Protein AF-A0A9P7GHV4-F1 (afdb_monomer)

Structure (mmCIF, N/CA/C/O backbone):
data_AF-A0A9P7GHV4-F1
#
_entry.id   AF-A0A9P7GHV4-F1
#
loop_
_atom_site.group_PDB
_atom_site.id
_atom_site.type_symbol
_atom_site.label_atom_id
_atom_site.label_alt_id
_atom_site.label_comp_id
_atom_site.label_asym_id
_atom_site.label_entity_id
_atom_site.label_seq_id
_atom_site.pdbx_PDB_ins_code
_atom_site.Cartn_x
_atom_site.Cartn_y
_atom_site.Cartn_z
_atom_site.occupancy
_atom_site.B_iso_or_equiv
_atom_site.auth_seq_id
_atom_site.auth_comp_id
_atom_site.auth_asym_id
_atom_site.auth_atom_id
_atom_site.pdbx_PDB_model_num
ATOM 1 N N . MET A 1 1 ? 27.644 -1.671 16.090 1.00 54.97 1 MET A N 1
ATOM 2 C CA . MET A 1 1 ? 28.546 -1.040 15.104 1.00 54.97 1 MET A CA 1
ATOM 3 C C . MET A 1 1 ? 27.736 -0.846 13.829 1.00 54.97 1 MET A C 1
ATOM 5 O O . MET A 1 1 ? 27.318 -1.841 13.261 1.00 54.97 1 MET A O 1
ATOM 9 N N . LEU A 1 2 ? 27.414 0.393 13.447 1.00 68.69 2 LEU A N 1
ATOM 10 C CA . LEU A 1 2 ? 26.786 0.689 12.151 1.00 68.69 2 LEU A CA 1
ATOM 11 C C . LEU A 1 2 ? 27.912 0.799 11.119 1.00 68.69 2 LEU A C 1
ATOM 13 O O . LEU A 1 2 ? 28.913 1.448 11.411 1.00 68.69 2 LEU A O 1
ATOM 17 N N . TRP A 1 3 ? 27.792 0.141 9.968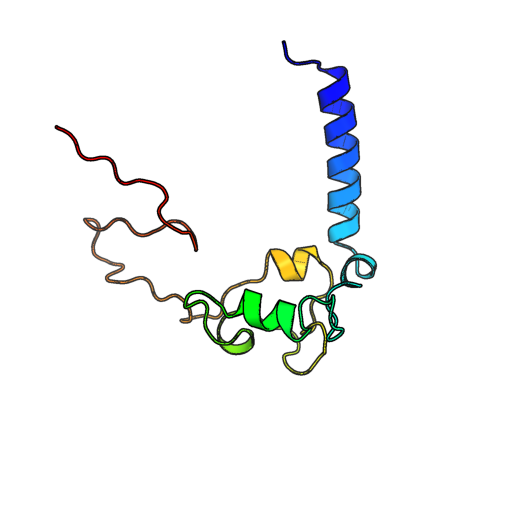 1.00 89.00 3 TRP A N 1
ATOM 18 C CA . TRP A 1 3 ? 28.788 0.187 8.893 1.00 89.00 3 TRP A CA 1
ATOM 19 C C . TRP A 1 3 ? 28.366 1.249 7.869 1.00 89.00 3 TRP A C 1
ATOM 21 O O . TRP A 1 3 ? 27.469 0.980 7.071 1.00 89.00 3 TRP A O 1
ATOM 31 N N . PRO A 1 4 ? 28.971 2.456 7.862 1.00 94.19 4 PRO A N 1
ATOM 32 C CA . PRO A 1 4 ? 28.457 3.565 7.056 1.00 94.19 4 PRO A CA 1
ATOM 33 C C . PRO A 1 4 ? 28.435 3.263 5.554 1.00 94.19 4 PRO A C 1
ATOM 35 O O . PRO A 1 4 ? 27.459 3.580 4.886 1.00 94.19 4 PRO A O 1
ATOM 38 N N . ALA A 1 5 ? 29.464 2.580 5.039 1.00 94.88 5 ALA A N 1
ATOM 39 C CA . ALA A 1 5 ? 29.529 2.182 3.633 1.00 94.88 5 ALA A CA 1
ATOM 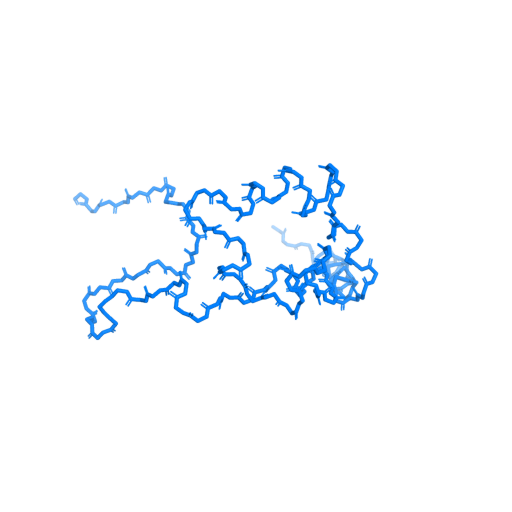40 C C . ALA A 1 5 ? 28.409 1.201 3.240 1.00 94.88 5 ALA A C 1
ATOM 42 O O . ALA A 1 5 ? 27.834 1.327 2.163 1.00 94.88 5 ALA A O 1
ATOM 43 N N . PHE A 1 6 ? 28.056 0.264 4.128 1.00 95.44 6 PHE A N 1
ATOM 44 C CA . PHE A 1 6 ? 26.929 -0.642 3.905 1.00 95.44 6 PHE A CA 1
ATOM 45 C C . PHE A 1 6 ? 25.602 0.120 3.881 1.00 95.44 6 PHE A C 1
ATOM 47 O O . PHE A 1 6 ? 24.797 -0.096 2.983 1.00 95.44 6 PHE A O 1
ATOM 54 N N . ASN A 1 7 ? 25.390 1.044 4.824 1.00 95.62 7 ASN A N 1
ATOM 55 C CA . ASN A 1 7 ? 24.166 1.846 4.868 1.00 95.62 7 ASN A CA 1
ATOM 56 C C . ASN A 1 7 ? 23.987 2.692 3.599 1.00 95.62 7 ASN A C 1
ATOM 58 O O . ASN A 1 7 ? 22.865 2.817 3.120 1.00 95.62 7 ASN A O 1
ATOM 62 N N . ILE A 1 8 ? 25.077 3.244 3.049 1.00 96.75 8 ILE A N 1
ATOM 63 C CA . ILE A 1 8 ? 25.053 3.980 1.776 1.00 96.75 8 ILE A CA 1
ATOM 64 C C . ILE A 1 8 ? 24.655 3.045 0.631 1.00 96.75 8 ILE A C 1
ATOM 66 O O . ILE A 1 8 ? 23.674 3.314 -0.050 1.00 96.75 8 ILE A O 1
ATOM 70 N N . ALA A 1 9 ? 25.336 1.907 0.474 1.00 97.38 9 ALA A N 1
ATOM 71 C CA . ALA A 1 9 ? 25.032 0.965 -0.603 1.00 97.38 9 ALA A CA 1
ATOM 72 C C . ALA A 1 9 ? 23.600 0.402 -0.518 1.00 97.38 9 ALA A C 1
ATOM 74 O O . ALA A 1 9 ? 22.925 0.250 -1.535 1.00 97.38 9 ALA A O 1
ATOM 75 N N . LEU A 1 10 ? 23.115 0.114 0.695 1.00 97.25 10 LEU A N 1
ATOM 76 C CA . LEU A 1 10 ? 21.740 -0.330 0.910 1.00 97.25 10 LEU A CA 1
ATOM 77 C C . LEU A 1 10 ? 20.741 0.775 0.559 1.00 97.25 10 LEU A C 1
ATOM 79 O O . LEU A 1 10 ? 19.722 0.490 -0.063 1.00 97.25 10 LEU A O 1
ATOM 83 N N . LYS A 1 11 ? 21.033 2.028 0.924 1.00 97.50 11 LYS A N 1
ATOM 84 C CA . LYS A 1 11 ? 20.200 3.168 0.541 1.00 97.50 11 LYS A CA 1
ATOM 85 C C . LYS A 1 11 ? 20.123 3.301 -0.981 1.00 97.50 11 LYS A C 1
ATOM 87 O O . LYS A 1 11 ? 19.019 3.399 -1.495 1.00 97.50 11 LYS A O 1
ATOM 92 N N . ASP A 1 12 ? 21.247 3.238 -1.689 1.00 98.38 12 ASP A N 1
ATOM 93 C CA . ASP A 1 12 ? 21.276 3.380 -3.153 1.00 98.38 12 ASP A CA 1
ATOM 94 C C . ASP A 1 12 ? 20.459 2.277 -3.853 1.00 98.38 12 ASP A C 1
ATOM 96 O O . ASP A 1 12 ? 19.738 2.535 -4.824 1.00 98.38 12 ASP A O 1
ATOM 100 N N . LEU A 1 13 ? 20.515 1.045 -3.327 1.00 98.38 13 LEU A N 1
ATOM 101 C CA . LEU A 1 13 ? 19.681 -0.066 -3.788 1.00 98.38 13 LEU A CA 1
ATOM 102 C C . LEU A 1 13 ? 18.187 0.214 -3.562 1.00 98.38 13 LEU A C 1
ATO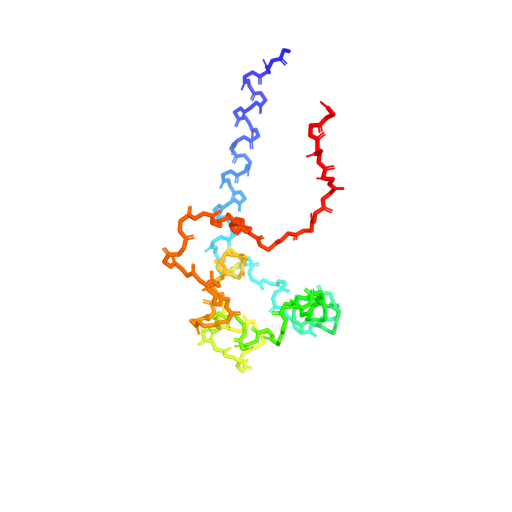M 104 O O . LEU A 1 13 ? 17.382 0.031 -4.476 1.00 98.38 13 LEU A O 1
ATOM 108 N N . LEU A 1 14 ? 17.814 0.654 -2.357 1.00 98.06 14 LEU A N 1
ATOM 109 C CA . LEU A 1 14 ? 16.422 0.944 -2.002 1.00 98.06 14 LEU A CA 1
ATOM 110 C C . LEU A 1 14 ? 15.869 2.155 -2.765 1.00 98.06 14 LEU A C 1
ATOM 112 O O . LEU A 1 14 ? 14.715 2.117 -3.182 1.00 98.06 14 LEU A O 1
ATOM 116 N N . ASP A 1 15 ? 16.679 3.188 -3.000 1.00 98.38 15 ASP A N 1
ATOM 117 C CA . ASP A 1 15 ? 16.317 4.341 -3.828 1.00 98.38 15 ASP A CA 1
ATOM 118 C C . ASP A 1 15 ? 16.032 3.899 -5.270 1.00 98.38 15 ASP A C 1
ATOM 120 O O . ASP A 1 15 ? 15.015 4.281 -5.850 1.00 98.38 15 ASP A O 1
ATOM 124 N N . SER A 1 16 ? 16.900 3.052 -5.836 1.00 98.44 16 SER A N 1
ATOM 125 C CA . SER A 1 16 ? 16.732 2.517 -7.193 1.00 98.44 16 SER A CA 1
ATOM 126 C C . SER A 1 16 ? 15.465 1.667 -7.309 1.00 98.44 16 SER A C 1
ATOM 128 O O . SER A 1 16 ? 14.707 1.801 -8.270 1.00 98.44 16 SER A O 1
ATOM 130 N N . TRP A 1 17 ? 15.195 0.825 -6.308 1.00 98.12 17 TRP A N 1
ATOM 131 C CA . TRP A 1 17 ? 13.971 0.027 -6.258 1.00 98.12 17 TRP A CA 1
ATOM 132 C C . TRP A 1 17 ? 12.720 0.897 -6.087 1.00 98.12 17 TRP A C 1
ATOM 134 O O . TRP A 1 17 ? 11.739 0.713 -6.801 1.00 98.12 17 TRP A O 1
ATOM 144 N N . GLY A 1 18 ? 12.766 1.893 -5.201 1.00 97.94 18 GLY A N 1
ATOM 145 C CA . GLY A 1 18 ? 11.673 2.843 -4.998 1.00 97.94 18 GLY A CA 1
ATOM 146 C C . GLY A 1 18 ? 11.376 3.685 -6.240 1.00 97.94 18 GLY A C 1
ATOM 147 O O . GLY A 1 18 ? 10.216 3.995 -6.501 1.00 97.94 18 GLY A O 1
ATOM 148 N N . ALA A 1 19 ? 12.394 4.017 -7.039 1.00 98.44 19 ALA A N 1
ATOM 149 C CA . ALA A 1 19 ? 12.204 4.665 -8.333 1.00 98.44 19 ALA A CA 1
ATOM 150 C C . ALA A 1 19 ? 11.486 3.740 -9.328 1.00 98.44 19 ALA A C 1
ATOM 152 O O . ALA A 1 19 ? 10.550 4.183 -9.988 1.00 98.44 19 ALA A O 1
ATOM 153 N N . PHE A 1 20 ? 11.872 2.461 -9.396 1.00 98.44 20 PHE A N 1
ATOM 154 C CA . PHE A 1 20 ? 11.212 1.467 -10.250 1.00 98.44 20 PHE A CA 1
ATOM 155 C C . PHE A 1 20 ? 9.745 1.230 -9.861 1.00 98.44 20 PHE A C 1
ATOM 157 O O . PHE A 1 20 ? 8.885 1.207 -10.734 1.00 98.44 20 PHE A O 1
ATOM 164 N N . LEU A 1 21 ? 9.422 1.116 -8.567 1.00 98.31 21 LEU A N 1
ATOM 165 C CA . LEU A 1 21 ? 8.044 0.864 -8.108 1.00 98.31 21 LEU A CA 1
ATOM 166 C C . LEU A 1 21 ? 7.043 1.965 -8.489 1.00 98.31 21 LEU A C 1
ATOM 168 O O . LEU A 1 21 ? 5.839 1.724 -8.453 1.00 98.31 21 LEU A O 1
ATOM 172 N N . LYS A 1 22 ? 7.531 3.148 -8.872 1.00 98.06 22 LYS A N 1
ATOM 173 C CA . LYS A 1 22 ? 6.726 4.285 -9.338 1.00 98.06 22 LYS A CA 1
ATOM 174 C C . LYS A 1 22 ? 6.539 4.324 -10.854 1.00 98.06 22 LYS A C 1
ATOM 176 O O . LYS A 1 22 ? 5.865 5.222 -11.352 1.00 98.06 22 LYS A O 1
ATOM 181 N N . THR A 1 23 ? 7.141 3.400 -11.604 1.00 98.25 23 THR A N 1
ATOM 182 C CA . THR A 1 23 ? 6.995 3.345 -13.063 1.00 98.25 23 THR A CA 1
ATOM 183 C C . THR A 1 23 ? 5.878 2.382 -13.479 1.00 98.25 23 THR A C 1
ATOM 185 O O . THR A 1 23 ? 5.551 1.462 -12.719 1.00 98.25 23 THR A O 1
ATOM 188 N N . PRO A 1 24 ? 5.302 2.534 -14.686 1.00 97.75 24 PRO A N 1
ATOM 189 C CA . PRO A 1 24 ? 4.280 1.619 -15.193 1.00 97.75 24 PRO A CA 1
ATOM 190 C C . PRO A 1 24 ? 4.712 0.159 -15.256 1.00 97.75 24 PRO A C 1
ATOM 192 O O . PRO A 1 24 ? 3.915 -0.736 -14.987 1.00 97.75 24 PRO A O 1
ATOM 195 N N . GLU A 1 25 ? 5.987 -0.095 -15.536 1.00 97.69 25 GLU A N 1
ATOM 196 C CA . GLU A 1 25 ? 6.537 -1.443 -15.665 1.00 97.69 25 GLU A CA 1
ATOM 197 C C . GLU A 1 25 ? 6.452 -2.235 -14.359 1.00 97.69 25 GLU A C 1
ATOM 199 O O . GLU A 1 25 ? 6.438 -3.461 -14.404 1.00 97.69 25 GLU A O 1
ATOM 204 N N . SER A 1 26 ? 6.360 -1.569 -13.203 1.00 97.75 26 SER A N 1
ATOM 205 C CA . SER A 1 26 ? 6.216 -2.225 -11.898 1.00 97.75 26 SER A CA 1
ATOM 206 C C . SER A 1 26 ? 4.840 -2.862 -11.672 1.00 97.75 26 SER A C 1
ATOM 208 O O . SER A 1 26 ? 4.700 -3.734 -10.811 1.00 97.75 26 SER A O 1
ATOM 210 N N . ASN A 1 27 ? 3.827 -2.496 -12.465 1.00 95.50 27 ASN A N 1
ATOM 211 C CA . ASN A 1 27 ? 2.459 -2.983 -12.293 1.00 95.50 27 ASN A CA 1
ATOM 212 C C . ASN A 1 27 ? 2.238 -4.427 -12.787 1.00 95.50 27 ASN A C 1
ATOM 214 O O . ASN A 1 27 ? 1.125 -4.938 -12.690 1.00 95.50 27 ASN A O 1
ATOM 218 N N . TYR A 1 28 ? 3.279 -5.105 -13.279 1.00 96.12 28 TYR A N 1
ATOM 219 C CA . TYR A 1 28 ? 3.195 -6.431 -13.906 1.00 96.12 28 TYR A CA 1
ATOM 220 C C . TYR A 1 28 ? 2.612 -7.542 -13.011 1.00 96.12 28 TYR A C 1
ATOM 222 O O . TYR A 1 28 ? 2.251 -8.605 -13.513 1.00 96.12 28 TYR A O 1
ATOM 230 N N . THR A 1 29 ? 2.519 -7.313 -11.696 1.00 96.69 29 THR A N 1
ATOM 231 C CA . THR A 1 29 ? 1.901 -8.232 -10.720 1.00 96.69 29 THR A CA 1
ATOM 232 C C . THR A 1 29 ? 0.425 -7.925 -10.435 1.00 96.69 29 THR A C 1
ATOM 234 O O . THR A 1 29 ? -0.269 -8.748 -9.833 1.00 96.69 29 THR A O 1
ATOM 237 N N . LEU A 1 30 ? -0.091 -6.776 -10.882 1.00 97.81 30 LEU A N 1
ATOM 238 C CA . LEU A 1 30 ? -1.489 -6.354 -10.729 1.00 97.81 30 LEU A CA 1
ATOM 239 C C . LEU A 1 30 ? -2.366 -7.010 -11.805 1.00 97.81 30 LEU A C 1
ATOM 241 O O . LEU A 1 30 ? -2.948 -6.347 -12.660 1.00 97.81 30 LEU A O 1
ATOM 245 N N . THR A 1 31 ? -2.410 -8.340 -11.784 1.00 98.19 31 THR A N 1
ATOM 246 C CA . THR A 1 31 ? -3.128 -9.167 -12.763 1.00 98.19 31 THR A CA 1
ATOM 247 C C . THR A 1 31 ? -4.158 -10.067 -12.083 1.00 98.19 31 THR A C 1
ATOM 249 O O . THR A 1 31 ? -4.136 -10.224 -10.861 1.00 98.19 31 THR A O 1
ATOM 252 N N . ASP A 1 32 ? -5.043 -10.669 -12.875 1.00 97.50 32 ASP A N 1
ATOM 253 C CA . ASP A 1 32 ? -6.062 -11.646 -12.468 1.00 97.50 32 ASP A CA 1
ATOM 254 C C . ASP A 1 32 ? -5.585 -13.111 -12.550 1.00 97.50 32 ASP A C 1
ATOM 256 O O . ASP A 1 32 ? -6.359 -14.040 -12.312 1.00 97.50 32 ASP A O 1
ATOM 260 N N . LYS A 1 33 ? -4.301 -13.330 -12.855 1.00 97.81 33 LYS A N 1
ATOM 261 C CA . LYS A 1 33 ? -3.660 -14.653 -12.839 1.00 97.81 33 LYS A CA 1
ATOM 262 C C . LYS A 1 33 ? -3.595 -15.213 -11.418 1.00 97.81 33 LYS A C 1
ATOM 264 O O . LYS A 1 33 ? -3.662 -14.463 -10.450 1.00 97.81 33 LYS A O 1
ATOM 269 N N . ASP A 1 34 ? -3.400 -16.523 -11.279 1.0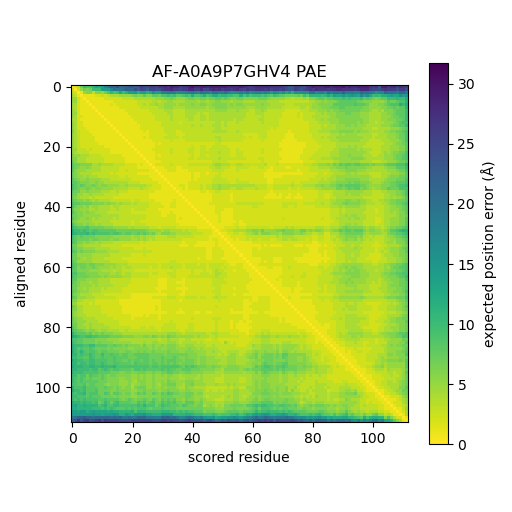0 95.69 34 ASP A N 1
ATOM 270 C CA . ASP A 1 34 ? -3.374 -17.200 -9.971 1.00 95.69 34 ASP A CA 1
ATOM 271 C C . ASP A 1 34 ? -2.341 -16.625 -8.981 1.00 95.69 34 ASP A C 1
ATOM 273 O O . ASP A 1 34 ? -2.579 -16.645 -7.772 1.00 95.69 34 ASP A O 1
ATOM 277 N N . ASP A 1 35 ? -1.224 -16.093 -9.485 1.00 94.94 35 ASP A N 1
ATOM 278 C CA . ASP A 1 35 ? -0.145 -15.440 -8.733 1.00 94.94 35 ASP A CA 1
ATOM 279 C C . ASP A 1 35 ? -0.246 -13.900 -8.697 1.00 94.94 35 ASP A C 1
ATOM 281 O O . ASP A 1 35 ? 0.621 -13.232 -8.130 1.00 94.94 35 ASP A O 1
ATOM 285 N N . GLY A 1 36 ? -1.297 -13.327 -9.287 1.00 97.38 36 GLY A N 1
ATOM 286 C CA . GLY A 1 36 ? -1.543 -11.890 -9.344 1.00 97.38 36 GLY A CA 1
ATOM 287 C C . GLY A 1 36 ? -2.302 -11.344 -8.132 1.00 97.38 36 GLY A C 1
ATOM 288 O O . GLY A 1 36 ? -3.082 -12.042 -7.478 1.00 97.38 36 GLY A O 1
ATOM 289 N N . TRP A 1 37 ? -2.125 -10.049 -7.858 1.00 97.69 37 TRP A N 1
ATOM 290 C CA . TRP A 1 37 ? -2.801 -9.363 -6.747 1.00 97.69 37 TRP A CA 1
ATOM 291 C C . TRP A 1 37 ? -4.326 -9.311 -6.885 1.00 97.69 37 TRP A C 1
ATOM 293 O O . TRP A 1 37 ? -5.021 -9.306 -5.871 1.00 97.69 37 TRP A O 1
ATOM 303 N N . PHE A 1 38 ? -4.850 -9.332 -8.112 1.00 97.88 38 PHE A N 1
ATOM 304 C CA . PHE A 1 38 ? -6.287 -9.391 -8.398 1.00 97.88 38 PHE A CA 1
ATOM 305 C C . PHE A 1 38 ? -6.741 -10.781 -8.863 1.00 97.88 38 PHE A C 1
ATOM 307 O O . PHE A 1 38 ? -7.883 -10.956 -9.283 1.00 97.88 38 PHE A O 1
ATOM 314 N N . GLY A 1 39 ? -5.866 -11.784 -8.753 1.00 97.44 39 GLY A N 1
ATOM 315 C CA . GLY A 1 39 ? -6.218 -13.185 -8.923 1.00 97.44 39 GLY A CA 1
ATOM 316 C C . GLY A 1 39 ? -7.036 -13.721 -7.756 1.00 97.44 39 GLY A C 1
ATOM 317 O O . GLY A 1 39 ? -7.168 -13.084 -6.709 1.00 97.44 39 GLY A O 1
ATOM 318 N N . LYS A 1 40 ? -7.538 -14.951 -7.900 1.00 96.81 40 LYS A N 1
ATOM 319 C CA . LYS A 1 40 ? -8.420 -15.617 -6.922 1.00 96.81 40 LYS A CA 1
ATOM 320 C C . LYS A 1 40 ? -7.910 -15.553 -5.475 1.00 96.81 40 LYS A C 1
ATOM 322 O O . LYS A 1 40 ? -8.703 -15.371 -4.553 1.00 96.81 40 LYS A O 1
ATOM 327 N N . TYR A 1 41 ? -6.608 -15.743 -5.263 1.00 96.44 41 TYR A N 1
ATOM 328 C CA . TYR A 1 41 ? -6.000 -15.727 -3.928 1.00 96.44 41 TYR A CA 1
ATOM 329 C C . TYR A 1 41 ? -5.615 -14.319 -3.468 1.00 96.44 41 TYR A C 1
ATOM 331 O O . TYR A 1 41 ? -5.770 -14.005 -2.284 1.00 96.44 41 TYR A O 1
ATOM 339 N N . GLY A 1 42 ? -5.154 -13.478 -4.398 1.00 97.19 42 GLY A N 1
ATOM 340 C CA . GLY A 1 42 ? -4.781 -12.092 -4.135 1.00 97.19 42 GLY A CA 1
ATOM 341 C C . GLY A 1 42 ? -5.977 -11.280 -3.653 1.00 97.19 42 GLY A C 1
ATOM 342 O O . GLY A 1 42 ? -5.950 -10.766 -2.535 1.00 97.19 42 GLY A O 1
ATOM 343 N N . ILE A 1 43 ? -7.075 -11.279 -4.419 1.00 97.12 43 ILE A N 1
ATOM 344 C CA . ILE A 1 43 ? -8.277 -10.517 -4.059 1.00 97.12 43 ILE A CA 1
ATOM 345 C C . ILE A 1 43 ? -8.873 -10.998 -2.736 1.00 97.12 43 ILE A C 1
ATOM 347 O O . ILE A 1 43 ? -9.172 -10.193 -1.862 1.00 97.12 43 ILE A O 1
ATOM 351 N N . LYS A 1 44 ? -8.922 -12.319 -2.520 1.00 96.88 44 LYS A N 1
ATOM 352 C CA . LYS A 1 44 ? -9.414 -12.891 -1.263 1.00 96.88 44 LYS A CA 1
ATOM 353 C C . LYS A 1 44 ? -8.591 -12.429 -0.059 1.00 96.88 44 LYS A C 1
ATOM 355 O O . LYS A 1 44 ? -9.148 -12.238 1.014 1.00 96.88 44 LYS A O 1
ATOM 360 N N . SER A 1 45 ? -7.279 -12.269 -0.223 1.00 95.38 45 SER A N 1
ATOM 361 C CA . SER A 1 45 ? -6.401 -11.756 0.835 1.00 95.38 45 SER A CA 1
ATOM 362 C C . SER A 1 45 ? -6.591 -10.255 1.056 1.00 95.38 45 SER A C 1
ATOM 364 O O . SER A 1 45 ? -6.557 -9.793 2.194 1.00 95.38 45 SER A O 1
ATOM 366 N N . LEU A 1 46 ? -6.812 -9.492 -0.018 1.00 95.75 46 LEU A N 1
ATOM 367 C CA . LEU A 1 46 ? -7.067 -8.052 0.050 1.00 95.75 46 LEU A CA 1
ATOM 368 C C . LEU A 1 46 ? -8.412 -7.715 0.716 1.00 95.75 46 LEU A C 1
ATOM 370 O O . LEU A 1 46 ? -8.531 -6.647 1.312 1.00 95.75 46 LEU A O 1
ATOM 374 N N . GLU A 1 47 ? -9.383 -8.625 0.645 1.00 96.56 47 GLU A N 1
ATOM 375 C CA . GLU A 1 47 ? -10.734 -8.483 1.209 1.00 96.56 47 GLU A CA 1
ATOM 376 C C . GLU A 1 47 ? -10.928 -9.242 2.541 1.00 96.56 47 GLU A C 1
ATOM 378 O O . GLU A 1 47 ? -12.026 -9.269 3.098 1.00 96.56 47 GLU A O 1
ATOM 383 N N . ALA A 1 48 ? -9.875 -9.876 3.067 1.00 93.88 48 ALA A N 1
ATOM 384 C CA . ALA A 1 48 ? -9.923 -10.621 4.326 1.00 93.88 48 ALA A CA 1
ATOM 385 C C . ALA A 1 48 ? -10.045 -9.703 5.560 1.00 93.88 48 ALA A C 1
ATOM 387 O O . ALA A 1 48 ? -9.850 -8.494 5.469 1.00 93.88 48 ALA A O 1
ATOM 388 N N . ASP A 1 49 ? -10.316 -10.294 6.729 1.00 89.00 49 ASP A N 1
ATOM 389 C CA . ASP A 1 49 ? -10.253 -9.638 8.048 1.00 89.00 49 ASP A CA 1
ATOM 390 C C . ASP A 1 49 ? -11.015 -8.300 8.130 1.00 89.00 49 ASP A C 1
ATOM 392 O O . ASP A 1 49 ? -10.460 -7.271 8.514 1.00 89.00 49 ASP A O 1
ATOM 396 N N . ASP A 1 50 ? -12.289 -8.314 7.726 1.00 87.50 50 ASP A N 1
ATOM 397 C CA . ASP A 1 50 ? -13.203 -7.161 7.735 1.00 87.50 50 ASP A CA 1
ATOM 398 C C . ASP A 1 50 ? -12.748 -5.957 6.886 1.00 87.50 50 ASP A C 1
ATOM 400 O O . ASP A 1 50 ? -13.281 -4.852 7.024 1.00 87.50 50 ASP A O 1
ATOM 404 N N . ARG A 1 51 ? -11.807 -6.154 5.949 1.00 90.88 51 ARG A N 1
ATOM 405 C CA . ARG A 1 51 ? -11.384 -5.092 5.021 1.00 90.88 51 ARG A CA 1
ATOM 406 C C . ARG A 1 51 ? -12.507 -4.653 4.085 1.00 90.88 51 ARG A C 1
ATOM 408 O O . ARG A 1 51 ? -12.517 -3.484 3.711 1.00 90.88 51 ARG A O 1
ATOM 415 N N . GLY A 1 52 ? -13.460 -5.537 3.788 1.00 93.75 52 GLY A N 1
ATOM 416 C CA . GLY A 1 52 ? -14.601 -5.272 2.911 1.00 93.75 52 GLY A CA 1
ATOM 417 C C . GLY A 1 52 ? -14.318 -5.614 1.448 1.00 93.75 52 GLY A C 1
ATOM 418 O O . GLY A 1 52 ? -13.260 -6.143 1.118 1.00 93.75 52 GLY A O 1
ATOM 419 N N . VAL A 1 53 ? -15.281 -5.315 0.572 1.00 96.19 53 VAL A N 1
ATOM 420 C CA . VAL A 1 53 ? -15.120 -5.474 -0.883 1.00 96.19 53 VAL A CA 1
ATOM 421 C C . VAL A 1 53 ? -14.104 -4.449 -1.381 1.00 96.19 53 VAL A C 1
ATOM 423 O O . VAL A 1 53 ? -14.194 -3.267 -1.038 1.00 96.19 53 VAL A O 1
ATOM 426 N N . PHE A 1 54 ? -13.134 -4.881 -2.186 1.00 96.81 54 PHE A N 1
ATOM 427 C CA . PHE A 1 54 ? -11.966 -4.073 -2.536 1.00 96.81 54 PHE A CA 1
ATOM 428 C C . PHE A 1 54 ? -12.350 -2.765 -3.235 1.00 96.81 54 PHE A C 1
ATOM 430 O O . PHE A 1 54 ? -11.927 -1.696 -2.800 1.00 96.81 54 PHE A O 1
ATOM 437 N N . ASN A 1 55 ? -13.185 -2.840 -4.277 1.00 96.31 55 ASN A N 1
ATOM 438 C CA . ASN A 1 55 ? -13.589 -1.674 -5.072 1.00 96.31 55 ASN A CA 1
ATOM 439 C C . ASN A 1 55 ? -14.469 -0.682 -4.278 1.00 96.31 55 ASN A C 1
ATOM 441 O O . ASN A 1 55 ? -14.463 0.511 -4.578 1.00 96.31 55 ASN A O 1
ATOM 445 N N . ASP A 1 56 ? -15.175 -1.156 -3.246 1.00 96.06 56 ASP A N 1
ATOM 446 C CA . ASP A 1 56 ? -16.000 -0.316 -2.363 1.00 96.06 56 ASP A CA 1
ATOM 447 C C . ASP A 1 56 ? -15.173 0.319 -1.233 1.00 96.06 56 ASP A C 1
ATOM 449 O O . ASP A 1 56 ? -15.563 1.328 -0.646 1.00 96.06 56 ASP A O 1
ATOM 453 N N . THR A 1 57 ? -14.026 -0.283 -0.912 1.00 96.62 57 THR A N 1
ATOM 454 C CA . THR A 1 57 ? -13.168 0.124 0.206 1.00 96.62 57 THR A CA 1
ATOM 455 C C . THR A 1 57 ? -12.046 1.048 -0.239 1.00 96.62 57 THR A C 1
ATOM 457 O O . THR A 1 57 ? -11.727 2.001 0.470 1.00 96.62 57 THR A O 1
ATOM 460 N N . TYR A 1 58 ? -11.434 0.783 -1.391 1.00 97.31 58 TYR A N 1
ATOM 461 C CA . TYR A 1 58 ? -10.263 1.503 -1.880 1.00 97.31 58 TYR A CA 1
ATOM 462 C C . TYR A 1 58 ? -10.591 2.300 -3.141 1.00 97.31 58 TYR A C 1
ATOM 464 O O . TYR A 1 58 ? -11.412 1.895 -3.966 1.00 97.31 58 TYR A O 1
ATOM 472 N N . VAL A 1 59 ? -9.945 3.455 -3.292 1.00 97.50 59 VAL A N 1
ATOM 473 C CA . VAL A 1 59 ? -10.060 4.274 -4.499 1.00 97.50 59 VAL A CA 1
ATOM 474 C C . VAL A 1 59 ? -9.450 3.495 -5.659 1.00 97.50 59 VAL A C 1
ATOM 476 O O . VAL A 1 59 ? -8.267 3.154 -5.638 1.00 97.50 59 VAL A O 1
ATOM 479 N N . THR A 1 60 ? -10.275 3.198 -6.661 1.00 96.94 60 THR A N 1
ATOM 480 C CA . THR A 1 60 ? -9.912 2.433 -7.859 1.00 96.94 60 THR A CA 1
ATOM 481 C C . THR A 1 60 ? -10.127 3.315 -9.093 1.00 96.94 60 THR A C 1
ATOM 483 O O . THR A 1 60 ? -11.276 3.621 -9.413 1.00 96.94 60 THR A O 1
ATOM 486 N N . PRO A 1 61 ? -9.054 3.786 -9.763 1.00 96.44 61 PRO A N 1
ATOM 487 C CA . PRO A 1 61 ? -9.177 4.684 -10.916 1.00 96.44 61 PRO A CA 1
ATOM 488 C C . PRO A 1 61 ? -10.061 4.145 -12.051 1.00 96.44 61 PRO A C 1
ATOM 490 O O . PRO A 1 61 ? -10.796 4.910 -12.670 1.00 96.44 61 PRO A O 1
ATOM 493 N N . ASP A 1 62 ? -9.999 2.835 -12.301 1.00 97.50 62 ASP A N 1
ATOM 494 C CA . ASP A 1 62 ? -10.857 2.121 -13.249 1.00 97.50 62 ASP A CA 1
ATOM 495 C C . ASP A 1 62 ?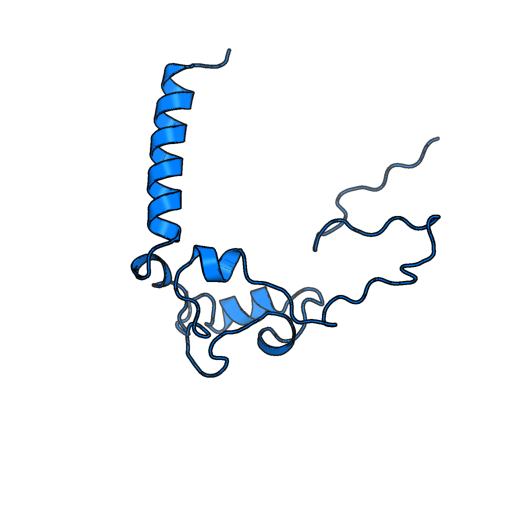 -11.281 0.773 -12.631 1.00 97.50 62 ASP A C 1
ATOM 497 O O . ASP A 1 62 ? -10.530 -0.200 -12.721 1.00 97.50 62 ASP A O 1
ATOM 501 N N . PRO A 1 63 ? -12.448 0.692 -11.964 1.00 95.88 63 PRO A N 1
ATOM 502 C CA . PRO A 1 63 ? -12.879 -0.500 -11.229 1.00 95.88 63 PRO A CA 1
ATOM 503 C C . PRO A 1 63 ? -13.027 -1.770 -12.080 1.00 95.88 63 PRO A C 1
ATOM 505 O O . PRO A 1 63 ? -12.954 -2.872 -11.524 1.00 95.88 63 PRO A O 1
ATOM 508 N N . ASP A 1 64 ? -13.225 -1.618 -13.392 1.00 96.06 64 ASP A N 1
ATOM 509 C CA . ASP A 1 64 ? -13.467 -2.713 -14.335 1.00 96.06 64 ASP A CA 1
ATOM 510 C C . ASP A 1 64 ? -12.172 -3.197 -15.014 1.00 96.06 64 ASP A C 1
ATOM 512 O O . ASP A 1 64 ? -12.108 -4.324 -15.516 1.00 96.06 64 ASP A O 1
ATOM 516 N N . ALA A 1 65 ? -11.103 -2.394 -14.994 1.00 97.38 65 ALA A N 1
ATOM 517 C CA . ALA A 1 65 ? -9.788 -2.819 -15.460 1.00 97.38 65 ALA A CA 1
ATOM 518 C C . ALA A 1 65 ? -9.173 -3.889 -14.542 1.00 97.38 65 ALA A C 1
ATOM 520 O O . ALA A 1 65 ? -9.301 -3.845 -13.315 1.00 97.38 65 ALA A O 1
ATOM 521 N N . ILE A 1 66 ? -8.412 -4.828 -15.122 1.00 96.81 66 ILE A N 1
ATOM 522 C CA . ILE A 1 66 ? -7.741 -5.914 -14.380 1.00 96.81 66 ILE A CA 1
ATOM 523 C C . ILE A 1 66 ? -6.851 -5.358 -13.260 1.00 96.81 66 ILE A C 1
ATOM 525 O O . ILE A 1 66 ? -6.941 -5.812 -12.125 1.00 96.81 66 ILE A O 1
ATOM 529 N N . ASN A 1 67 ? -6.036 -4.346 -13.563 1.00 97.12 67 ASN A N 1
ATOM 530 C CA . ASN A 1 67 ? -5.150 -3.681 -12.604 1.00 97.12 67 ASN A CA 1
ATOM 531 C C . ASN A 1 67 ? -5.843 -2.552 -11.818 1.00 97.12 67 ASN A C 1
ATOM 533 O O . ASN A 1 67 ? -5.162 -1.753 -11.180 1.00 97.12 67 ASN A O 1
ATOM 537 N N . ARG A 1 68 ? -7.172 -2.435 -11.920 1.00 97.75 68 ARG A N 1
ATOM 538 C CA . ARG A 1 68 ? -8.002 -1.368 -11.343 1.00 97.75 68 ARG A CA 1
ATOM 539 C C . ARG A 1 68 ? -7.632 0.060 -11.761 1.00 97.75 68 ARG A C 1
ATOM 541 O O . ARG A 1 68 ? -7.982 1.020 -11.080 1.00 97.75 68 ARG A O 1
ATOM 548 N N . GLY A 1 69 ? -6.903 0.203 -12.868 1.00 97.38 69 GLY A N 1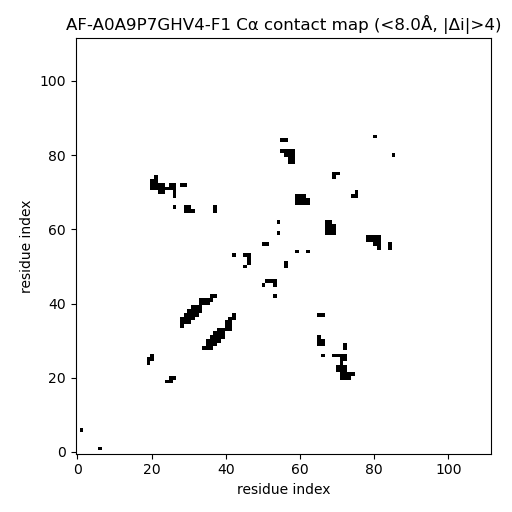
ATOM 549 C CA . GLY A 1 69 ? -6.419 1.491 -13.358 1.00 97.38 69 GLY A CA 1
ATOM 550 C C . GLY A 1 69 ? -5.204 2.044 -12.605 1.00 97.38 69 GLY A C 1
ATOM 551 O O . GLY A 1 69 ? -4.788 3.160 -12.905 1.00 97.38 69 GLY A O 1
ATOM 552 N N . TYR A 1 70 ? -4.604 1.287 -11.675 1.00 98.12 70 TYR A N 1
ATOM 553 C CA . TYR A 1 70 ? -3.375 1.715 -11.002 1.00 98.12 70 TYR A CA 1
ATOM 554 C C . TYR A 1 70 ? -2.213 1.809 -11.991 1.00 98.12 70 TYR A C 1
ATOM 556 O O . TYR A 1 70 ? -1.930 0.893 -12.776 1.00 98.12 70 TYR A O 1
ATOM 564 N N . THR A 1 71 ? -1.520 2.937 -11.932 1.00 97.38 71 THR A N 1
ATOM 565 C CA . THR A 1 71 ? -0.475 3.299 -12.892 1.00 97.38 71 THR A CA 1
ATOM 566 C C . THR A 1 71 ? 0.869 2.668 -12.571 1.00 97.38 71 THR A C 1
ATOM 568 O O . THR A 1 71 ? 1.680 2.520 -13.473 1.00 97.38 71 THR A O 1
ATOM 571 N N . SER A 1 72 ? 1.107 2.274 -11.320 1.00 98.25 72 SER A N 1
ATOM 572 C CA . SER A 1 72 ? 2.338 1.635 -10.848 1.00 98.25 72 SER A CA 1
ATOM 573 C C . SER A 1 72 ? 2.052 0.748 -9.634 1.00 98.25 72 SER A C 1
ATOM 575 O O . SER A 1 72 ? 0.942 0.749 -9.094 1.00 98.25 72 SER A O 1
ATOM 577 N N . TRP A 1 73 ? 3.041 -0.024 -9.186 1.00 98.38 73 TRP A N 1
ATOM 578 C CA . TRP A 1 73 ? 2.899 -0.801 -7.959 1.00 98.38 73 TRP A CA 1
ATOM 579 C C . TRP A 1 73 ? 2.784 0.107 -6.727 1.00 98.38 73 TRP A C 1
ATOM 581 O O . TRP A 1 73 ? 1.974 -0.171 -5.845 1.00 98.38 73 TRP A O 1
ATOM 591 N N . ASP A 1 74 ? 3.552 1.201 -6.673 1.00 97.94 74 ASP A N 1
ATOM 592 C CA . ASP A 1 74 ? 3.507 2.170 -5.567 1.00 97.94 74 ASP A CA 1
ATOM 593 C C . ASP A 1 74 ? 2.117 2.819 -5.447 1.00 97.94 74 ASP A C 1
ATOM 595 O O . ASP A 1 74 ? 1.585 2.929 -4.345 1.00 97.94 74 ASP A O 1
ATOM 599 N N . ASP A 1 75 ? 1.486 3.136 -6.584 1.00 97.88 75 ASP A N 1
ATOM 600 C CA . ASP A 1 75 ? 0.104 3.640 -6.672 1.00 97.88 75 ASP A CA 1
ATOM 601 C C . ASP A 1 75 ? -0.911 2.638 -6.081 1.00 97.88 75 ASP A C 1
ATOM 603 O O . ASP A 1 75 ? -1.752 2.987 -5.255 1.00 97.88 75 ASP A O 1
ATOM 607 N N . PHE A 1 76 ? -0.768 1.345 -6.393 1.00 98.06 76 PHE A N 1
ATOM 608 C CA . PHE A 1 76 ? -1.581 0.291 -5.774 1.00 98.06 76 PHE A CA 1
ATOM 609 C C . PHE A 1 76 ? -1.311 0.117 -4.271 1.00 98.06 76 PHE A C 1
ATOM 611 O O . PHE A 1 76 ? -2.235 -0.132 -3.493 1.00 98.06 76 PHE A O 1
ATOM 618 N N . PHE A 1 77 ? -0.058 0.183 -3.830 1.00 96.81 77 PHE A N 1
ATOM 619 C CA . PHE A 1 77 ? 0.296 -0.098 -2.437 1.00 96.81 77 PHE A CA 1
ATOM 620 C C . PHE A 1 77 ? -0.051 1.038 -1.488 1.00 96.81 77 PHE A C 1
ATOM 622 O O . PHE A 1 77 ? -0.461 0.790 -0.356 1.00 96.81 77 PHE A O 1
ATOM 629 N N . THR A 1 78 ? 0.082 2.270 -1.968 1.00 96.06 78 THR A N 1
ATOM 630 C CA . THR A 1 78 ? -0.272 3.489 -1.235 1.00 96.06 78 THR A CA 1
ATOM 631 C C . THR A 1 78 ? -1.694 3.962 -1.521 1.00 96.06 78 THR A C 1
ATOM 633 O O . THR A 1 78 ? -2.063 5.057 -1.100 1.00 96.06 78 THR A O 1
ATOM 636 N N . ARG A 1 79 ? -2.497 3.125 -2.195 1.00 96.75 79 ARG A N 1
ATOM 637 C CA . ARG A 1 79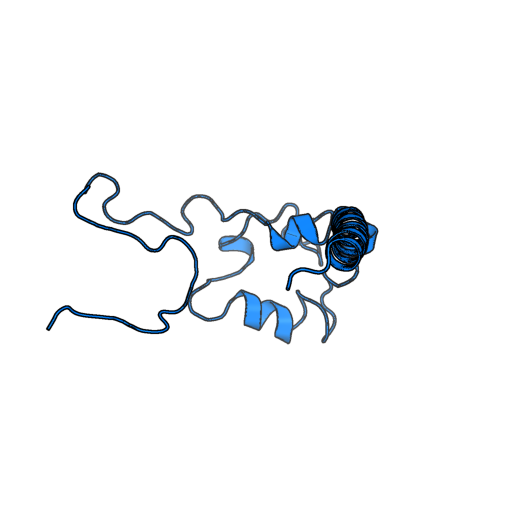 ? -3.880 3.415 -2.579 1.00 96.75 79 ARG A CA 1
ATOM 638 C C . ARG A 1 79 ? -4.686 4.021 -1.435 1.00 96.75 79 ARG A C 1
ATOM 640 O O . ARG A 1 79 ? -4.629 3.576 -0.286 1.00 96.75 79 ARG A O 1
ATOM 647 N N . GLU A 1 80 ? -5.493 5.008 -1.786 1.00 96.56 80 GLU A N 1
ATOM 648 C CA . GLU A 1 80 ? -6.369 5.673 -0.836 1.00 96.56 80 GLU A CA 1
ATOM 649 C C . GLU A 1 80 ? -7.589 4.811 -0.495 1.00 96.56 80 GLU A C 1
ATOM 651 O O . GLU A 1 80 ? -8.017 3.934 -1.250 1.00 96.56 80 GLU A O 1
ATOM 656 N N . VAL A 1 81 ? -8.170 5.085 0.667 1.00 95.50 81 VAL A N 1
ATOM 657 C CA . VAL A 1 81 ? -9.432 4.494 1.112 1.00 95.50 81 VAL A CA 1
ATOM 658 C C . VAL A 1 81 ? -10.577 5.391 0.645 1.00 95.50 81 VAL A C 1
ATOM 660 O O . VAL A 1 81 ? -10.484 6.615 0.736 1.00 95.50 81 VAL A O 1
ATOM 663 N N . GLN A 1 82 ? -11.666 4.793 0.165 1.00 95.62 82 GLN A N 1
ATOM 664 C CA . GLN A 1 82 ? -12.869 5.519 -0.237 1.00 95.62 82 GLN A CA 1
ATOM 665 C C . GLN A 1 82 ? -13.415 6.360 0.920 1.00 95.62 82 GLN A C 1
ATOM 667 O O . GLN A 1 82 ? -13.406 5.953 2.089 1.00 95.62 82 GLN A O 1
ATOM 672 N N . SER A 1 83 ? -13.959 7.532 0.588 1.00 93.56 83 SER A N 1
ATOM 673 C CA . SER A 1 83 ? -14.617 8.378 1.581 1.00 93.56 83 SER A CA 1
ATOM 674 C C . SER A 1 83 ? -15.758 7.612 2.255 1.00 93.56 83 SER A C 1
ATOM 676 O O . SER A 1 83 ? -16.638 7.070 1.593 1.00 93.56 83 SER A O 1
ATOM 678 N N . GLY A 1 84 ? -15.730 7.541 3.587 1.00 90.62 84 GLY A N 1
ATOM 679 C CA . GLY A 1 84 ? -16.739 6.837 4.381 1.00 90.62 84 GLY A CA 1
ATOM 680 C C . GLY A 1 84 ? -16.475 5.347 4.624 1.00 90.62 84 GLY A C 1
ATOM 681 O O . GLY A 1 84 ? -17.065 4.802 5.554 1.00 90.62 84 GLY A O 1
ATOM 682 N N . ALA A 1 85 ? -15.544 4.699 3.911 1.00 93.44 85 ALA A N 1
ATOM 683 C CA . ALA A 1 85 ? -15.237 3.279 4.135 1.00 93.44 85 ALA A CA 1
ATOM 684 C C . ALA A 1 85 ? -14.608 3.002 5.519 1.00 93.44 85 ALA A C 1
ATOM 686 O O . ALA A 1 85 ? -14.655 1.874 6.015 1.00 93.44 85 ALA A O 1
ATOM 687 N N . ARG A 1 86 ? -14.039 4.030 6.168 1.00 91.62 86 ARG A N 1
ATOM 688 C CA . ARG A 1 86 ? -13.473 3.984 7.530 1.00 91.62 86 ARG A CA 1
ATOM 689 C C . ARG A 1 86 ? -13.905 5.204 8.349 1.00 91.62 86 ARG A C 1
ATOM 691 O O . ARG A 1 86 ? -13.104 6.082 8.661 1.00 91.62 86 ARG A O 1
ATOM 698 N N . ALA A 1 87 ? -15.195 5.294 8.665 1.00 91.12 87 ALA A N 1
ATOM 699 C CA . ALA A 1 87 ? -15.721 6.393 9.472 1.00 91.12 87 ALA A CA 1
ATOM 700 C C . ALA A 1 87 ? -15.100 6.418 10.883 1.00 91.12 87 ALA A C 1
ATOM 702 O O . ALA A 1 87 ? -15.075 5.410 11.592 1.00 91.12 87 ALA A O 1
ATOM 703 N N . VAL A 1 88 ? -14.630 7.592 11.314 1.00 91.44 88 VAL A N 1
ATOM 704 C CA . VAL A 1 88 ? -14.105 7.789 12.671 1.00 91.44 88 VAL A CA 1
ATOM 705 C C . VAL A 1 88 ? -15.271 7.807 13.655 1.00 91.44 88 VAL A C 1
ATOM 707 O O . VAL A 1 88 ? -16.154 8.658 13.581 1.00 91.44 88 VAL A O 1
ATOM 710 N N . HIS A 1 89 ? -15.272 6.871 14.601 1.00 91.94 89 HIS A N 1
ATOM 711 C CA . HIS A 1 89 ? -16.284 6.818 15.653 1.00 91.94 89 HIS A CA 1
ATOM 712 C C . HIS A 1 89 ? -16.131 7.996 16.630 1.00 91.94 89 HIS A C 1
ATOM 714 O O . HIS A 1 89 ? -15.044 8.205 17.157 1.00 91.94 89 HIS A O 1
ATOM 720 N N . ALA A 1 90 ? -17.212 8.726 16.926 1.00 94.94 90 ALA A N 1
ATOM 721 C CA . ALA A 1 90 ? -17.225 9.847 17.879 1.00 94.94 90 ALA A CA 1
ATOM 722 C C . ALA A 1 90 ? -16.050 10.844 17.695 1.00 94.94 90 ALA A C 1
ATOM 724 O O . ALA A 1 90 ? -15.275 11.052 18.631 1.00 94.94 90 ALA A O 1
ATOM 725 N N . PRO A 1 91 ? -15.909 11.475 16.511 1.00 92.69 91 PRO A N 1
ATOM 726 C CA . PRO A 1 91 ? -14.732 12.280 16.161 1.00 92.69 91 PRO A CA 1
ATOM 727 C C . PRO A 1 91 ? -14.515 13.488 17.086 1.00 92.69 91 PRO A C 1
ATOM 729 O O . PRO A 1 91 ? -13.385 13.919 17.289 1.00 92.69 91 PRO A O 1
ATOM 732 N N . GLU A 1 92 ? -15.584 13.996 17.705 1.00 96.25 92 GLU A N 1
ATOM 733 C CA . GLU A 1 92 ? -15.524 15.125 18.642 1.00 96.25 92 GLU A CA 1
ATOM 734 C C . GLU A 1 92 ? -15.115 14.720 20.071 1.00 96.25 92 GLU A C 1
ATOM 736 O O . GLU A 1 92 ? -14.802 15.576 20.904 1.00 96.25 92 GLU A O 1
ATOM 741 N N . ASN A 1 93 ? -15.111 13.419 20.393 1.00 96.56 93 ASN A N 1
ATOM 742 C CA . ASN A 1 93 ? -14.785 12.946 21.733 1.00 96.56 93 ASN A CA 1
ATOM 743 C C . ASN A 1 93 ? -13.271 12.787 21.929 1.00 96.56 93 ASN A C 1
ATOM 745 O O . ASN A 1 93 ? -12.687 11.738 21.657 1.00 96.56 93 ASN A O 1
ATOM 749 N N . LYS A 1 94 ? -12.651 13.811 22.517 1.00 94.81 94 LYS A N 1
ATOM 750 C CA . LYS A 1 94 ? -11.204 13.858 22.786 1.00 94.81 94 LYS A CA 1
ATOM 751 C C . LYS A 1 94 ? -10.712 12.905 23.885 1.00 94.81 94 LYS A C 1
ATOM 753 O O . LYS A 1 94 ? -9.516 12.885 24.157 1.00 94.81 94 LYS A O 1
ATOM 758 N N . THR A 1 95 ? -11.593 12.149 24.546 1.00 96.56 95 THR A N 1
ATOM 759 C CA . THR A 1 95 ? -11.185 11.132 25.536 1.00 96.56 95 THR A CA 1
ATOM 760 C C . THR A 1 95 ? -10.917 9.764 24.910 1.00 96.56 95 THR A C 1
ATOM 762 O O . THR A 1 95 ? -10.382 8.885 25.584 1.00 96.56 95 THR A O 1
ATOM 765 N N . MET A 1 96 ? -11.274 9.576 23.636 1.00 94.50 96 MET A N 1
ATOM 766 C CA . MET A 1 96 ? -11.063 8.330 22.906 1.00 94.50 96 MET A CA 1
ATOM 767 C C . MET A 1 96 ? -9.771 8.382 22.092 1.00 94.50 96 MET A C 1
ATOM 769 O O . MET A 1 96 ? -9.449 9.397 21.480 1.00 94.50 96 MET A O 1
ATOM 773 N N . ILE A 1 97 ? -9.051 7.261 22.077 1.00 92.06 97 ILE A N 1
ATOM 774 C CA . ILE A 1 97 ? -7.892 7.040 21.212 1.00 92.06 97 ILE A CA 1
ATOM 775 C C . ILE A 1 97 ? -8.273 5.944 20.222 1.00 92.06 97 ILE A C 1
ATOM 777 O O . ILE A 1 97 ? -8.713 4.866 20.622 1.00 92.06 97 ILE A O 1
ATOM 781 N N . HIS A 1 98 ? -8.104 6.230 18.937 1.00 92.31 98 HIS A N 1
ATOM 782 C CA . HIS A 1 98 ? -8.426 5.327 17.837 1.00 92.31 98 HIS A CA 1
ATOM 783 C C . HIS A 1 98 ? -7.159 4.624 17.356 1.00 92.31 98 HIS A C 1
ATOM 785 O O . HIS A 1 98 ? -6.042 5.087 17.596 1.00 92.31 98 HIS A O 1
ATOM 791 N N . ASN A 1 99 ? -7.327 3.512 16.645 1.00 90.44 99 ASN A N 1
ATOM 792 C CA . ASN A 1 99 ? -6.201 2.857 15.989 1.00 90.44 99 ASN A CA 1
ATOM 793 C C . ASN A 1 99 ? -5.594 3.787 14.930 1.00 90.44 99 ASN A C 1
ATOM 795 O O . ASN A 1 99 ? -6.317 4.430 14.173 1.00 90.44 99 ASN A O 1
ATOM 799 N N . ALA A 1 100 ? -4.262 3.831 14.864 1.00 89.50 100 ALA A N 1
ATOM 800 C CA . ALA A 1 100 ? -3.549 4.664 13.897 1.00 89.50 100 ALA A CA 1
ATOM 801 C C . ALA A 1 100 ? -3.581 4.087 12.470 1.00 89.50 100 ALA A C 1
ATOM 803 O O . ALA A 1 100 ? -3.396 4.824 11.505 1.00 89.50 100 ALA A O 1
ATOM 804 N N . CYS A 1 101 ? -3.782 2.774 12.334 1.00 88.19 101 CYS A N 1
ATOM 805 C CA . CYS A 1 101 ? -3.811 2.073 11.056 1.00 88.19 101 CYS A CA 1
ATOM 806 C C . CYS A 1 101 ? -4.600 0.757 11.142 1.00 88.19 101 CYS A C 1
ATOM 808 O O . CYS A 1 101 ? -4.883 0.250 12.233 1.00 88.19 101 CYS A O 1
ATOM 810 N N . GLU A 1 102 ? -4.913 0.187 9.975 1.00 86.69 102 GLU A N 1
ATOM 811 C CA . GLU A 1 102 ? -5.438 -1.175 9.841 1.00 86.69 102 GLU A CA 1
ATOM 812 C C . GLU A 1 102 ? -4.377 -2.179 10.312 1.00 86.69 102 GLU A C 1
ATOM 814 O O . GLU A 1 102 ? -3.393 -2.448 9.624 1.00 86.69 102 GLU A O 1
ATOM 819 N N . SER A 1 103 ? -4.542 -2.691 11.531 1.00 88.19 103 SER A N 1
ATOM 820 C CA . SER A 1 103 ? -3.562 -3.551 12.192 1.00 88.19 103 SER A CA 1
ATOM 821 C C . SER A 1 103 ? -4.234 -4.523 13.157 1.00 88.19 103 SER A C 1
ATOM 823 O O . SER A 1 103 ? -5.362 -4.311 13.601 1.00 88.19 103 SER A O 1
ATOM 825 N N . THR A 1 104 ? -3.519 -5.593 13.497 1.00 87.56 104 THR A N 1
ATOM 826 C CA . THR A 1 104 ? -3.944 -6.566 14.507 1.00 87.56 104 THR A CA 1
ATOM 827 C C . THR A 1 104 ? -3.205 -6.303 15.814 1.00 87.56 104 THR A C 1
ATOM 829 O O . THR A 1 104 ? -1.990 -6.096 15.826 1.00 87.56 104 THR A O 1
ATOM 832 N N . VAL A 1 105 ? -3.931 -6.331 16.933 1.00 90.50 105 VAL A N 1
ATOM 833 C CA . VAL A 1 105 ? -3.343 -6.157 18.265 1.00 90.50 105 VAL A CA 1
ATOM 834 C C . VAL A 1 105 ? -2.422 -7.336 18.580 1.00 90.50 105 VAL A C 1
ATOM 836 O O . VAL A 1 105 ? -2.870 -8.478 18.627 1.00 90.50 105 VAL A O 1
ATOM 839 N N . TYR A 1 106 ? -1.141 -7.054 18.829 1.00 92.50 106 TYR A N 1
ATOM 840 C CA . TYR A 1 106 ? -0.170 -8.073 19.238 1.00 92.50 106 TYR A CA 1
ATOM 841 C C . TY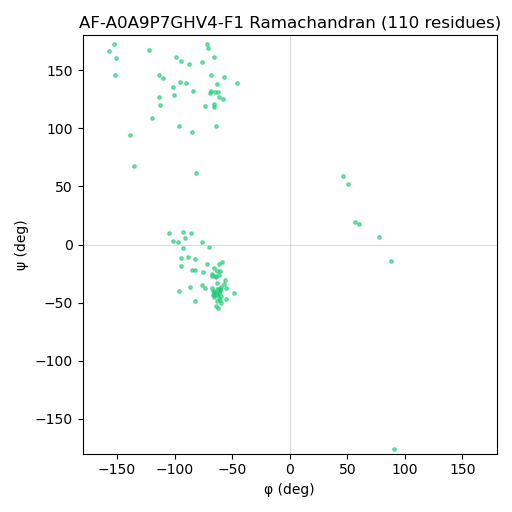R A 1 106 ? -0.235 -8.374 20.743 1.00 92.50 106 TYR A C 1
ATOM 843 O O . TYR A 1 106 ? -0.284 -9.532 21.145 1.00 92.50 106 TYR A O 1
ATOM 851 N N . ASN A 1 107 ? -0.228 -7.335 21.585 1.00 92.94 107 ASN A N 1
ATOM 852 C CA . ASN A 1 107 ? -0.274 -7.471 23.039 1.00 92.94 107 ASN A CA 1
ATOM 853 C C . ASN A 1 107 ? -0.930 -6.242 23.683 1.00 92.94 107 ASN A C 1
ATOM 855 O O . ASN A 1 107 ? -0.731 -5.120 23.217 1.00 92.94 107 ASN A O 1
ATOM 859 N N . ILE A 1 108 ? -1.655 -6.451 24.782 1.00 93.44 108 ILE A N 1
ATOM 860 C CA . ILE A 1 108 ? -2.235 -5.383 25.602 1.00 93.44 108 ILE A CA 1
ATOM 861 C C . ILE A 1 108 ? -1.528 -5.398 26.954 1.00 93.44 108 ILE A C 1
ATOM 863 O O . ILE A 1 108 ? -1.571 -6.389 27.677 1.00 93.44 108 ILE A O 1
ATOM 867 N N . ALA A 1 109 ? -0.885 -4.285 27.301 1.00 93.38 109 ALA A N 1
ATOM 868 C CA . ALA A 1 109 ? -0.257 -4.105 28.602 1.00 93.38 109 ALA A CA 1
ATOM 869 C C . ALA A 1 109 ? -1.161 -3.268 29.511 1.00 93.38 109 ALA A C 1
ATOM 871 O O . ALA A 1 109 ? -1.574 -2.166 29.151 1.00 93.38 109 ALA A O 1
ATOM 872 N N . THR A 1 110 ? -1.424 -3.768 30.713 1.00 91.75 110 THR A N 1
ATOM 873 C CA . THR A 1 110 ? -2.095 -3.021 31.7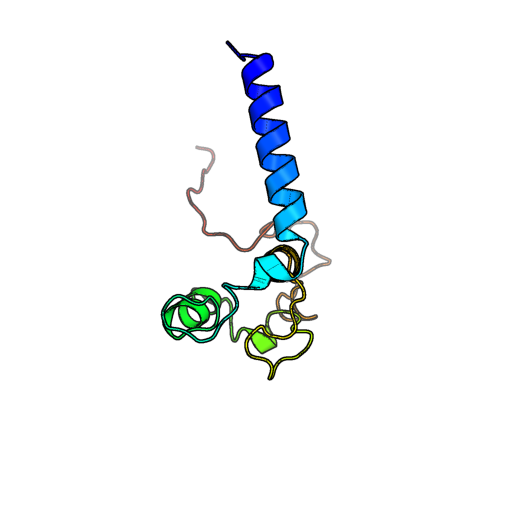80 1.00 91.75 110 THR A CA 1
ATOM 874 C C . THR A 1 110 ? -1.093 -2.727 32.888 1.00 91.75 110 THR A C 1
ATOM 876 O O . THR A 1 110 ? -0.242 -3.565 33.188 1.00 91.75 110 THR A O 1
ATOM 879 N N . LYS A 1 111 ? -1.178 -1.547 33.516 1.00 77.81 111 LYS A N 1
ATOM 880 C CA . LYS A 1 111 ? -0.438 -1.308 34.763 1.00 77.81 111 LYS A CA 1
ATOM 881 C C . LYS A 1 111 ? -0.942 -2.299 35.815 1.00 77.81 111 LYS A C 1
ATOM 883 O O . LYS A 1 111 ? -2.153 -2.382 36.012 1.00 77.81 111 LYS A O 1
ATOM 888 N N . MET A 1 112 ? -0.024 -3.042 36.434 1.00 59.19 112 MET A N 1
ATOM 889 C CA . MET A 1 112 ? -0.279 -3.671 37.733 1.00 59.19 112 MET A CA 1
ATOM 890 C C . MET A 1 112 ? -0.196 -2.616 38.831 1.00 59.19 112 MET A C 1
ATOM 892 O O . MET A 1 112 ? 0.648 -1.699 38.688 1.00 59.19 112 MET A O 1
#

Solvent-accessible surface area (backbone atoms only — not comparable to full-atom values): 6856 Å² total; per-residue (Å²): 136,86,57,68,70,57,54,51,56,51,45,56,53,50,51,54,48,57,55,45,30,64,31,59,79,45,30,78,51,41,28,61,46,78,90,11,52,50,3,76,60,28,39,53,61,65,34,39,94,86,54,42,58,57,76,72,27,28,61,48,85,29,76,85,45,70,47,23,56,49,63,11,38,46,53,58,74,68,47,50,68,29,92,70,63,76,69,72,78,65,79,86,47,84,90,64,83,76,80,92,61,98,75,80,90,86,79,87,88,74,90,129

Secondary structure (DSSP, 8-state):
---HHHHHHHHHHHHHHHHHHTSGGGGGG-SSSTTSTTSHHHHHHHTTTTT--HHHHB--SSTTSTTTT-SSHHHHHT-PBPTTTTPPSSTT-TT----SSS----------

Nearest PDB structures (foldseek):
  8x4q-assembly1_A  TM=8.466E-01  e=2.249E-03  Psilocybe cubensis
  8x4q-assembly3_E  TM=8.378E-01  e=2.911E-03  Psilocybe cubensis
  7cnz-assembly2_G  TM=5.866E-01  e=2.107E+00  Escherichia coli K-12

Mean predicted aligned error: 4.56 Å

Radius of gyration: 18.82 Å; Cα contacts (8 Å, |Δi|>4): 101; chains: 1; bounding box: 47×32×53 Å

InterPro domains:
  IPR022237 L-tryptophan decarboxylase PsiD-like [PF12588] (4-45)

pLDDT: mean 94.35, std 6.53, range [54.97, 98.44]

Sequence (112 aa):
MLWPAFNIALKDLLDSWGAFLKTPESNYTLTDKDDGWFGKYGIKSLEADDRGVFNDTYVTPDPDAINRGYTSWDDFFTREVQSGARAVHAPENKTMIHNACESTVYNIATKM

Organism: NCBI:txid117069

Foldseek 3Di:
DDDVVVVVVVVVVVVVVVVQQPAQVQLPQLACDCSHCVHPVNQCVCCPDPCHRNVQFWPQPQCPDSSSPQRGNCCVVVTHTDVPSDDDPPPVDPVDDDDPDPDDDPDDDDDD